Protein AF-A0A1W1D6Y3-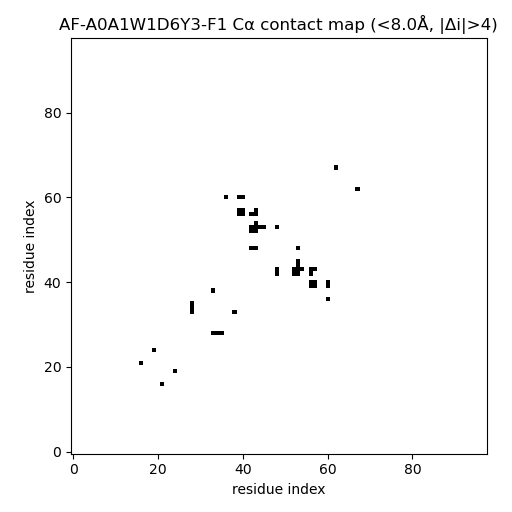F1 (afdb_monomer)

Radius of gyration: 33.09 Å; Cα contacts (8 Å, |Δi|>4): 27; chains: 1; bounding box: 82×39×97 Å

Organism: NCBI:txid652676

Structure (mmCIF, N/CA/C/O backbone):
data_AF-A0A1W1D6Y3-F1
#
_entry.id   AF-A0A1W1D6Y3-F1
#
loop_
_atom_site.group_PDB
_atom_site.id
_atom_site.type_symbol
_atom_site.label_atom_id
_atom_site.label_alt_id
_atom_site.label_comp_id
_atom_site.label_asym_id
_atom_site.label_entity_id
_atom_site.label_seq_id
_atom_site.pdbx_PDB_ins_code
_atom_site.Cartn_x
_atom_site.Cartn_y
_atom_site.Cartn_z
_atom_site.occupancy
_atom_site.B_iso_or_equiv
_atom_site.auth_seq_id
_atom_site.auth_comp_id
_atom_site.auth_asym_id
_atom_site.auth_atom_id
_atom_site.pdbx_PDB_model_num
ATOM 1 N N . MET A 1 1 ? 26.048 -10.819 43.469 1.00 58.44 1 MET A N 1
ATOM 2 C CA . MET A 1 1 ? 24.577 -10.997 43.433 1.00 58.44 1 MET A CA 1
ATOM 3 C C . MET A 1 1 ? 23.940 -9.631 43.235 1.00 58.44 1 MET A C 1
ATOM 5 O O . MET A 1 1 ? 24.322 -8.712 43.946 1.00 58.44 1 MET A O 1
ATOM 9 N N . PHE A 1 2 ? 23.035 -9.473 42.267 1.00 60.91 2 PHE A N 1
ATOM 10 C CA . PHE A 1 2 ? 22.279 -8.225 42.103 1.00 60.91 2 PHE A CA 1
ATOM 11 C C . PHE A 1 2 ? 21.247 -8.100 43.233 1.00 60.91 2 PHE A C 1
ATOM 13 O O . PHE A 1 2 ? 20.548 -9.067 43.524 1.00 60.91 2 PHE A O 1
ATOM 20 N N . GLN A 1 3 ? 21.179 -6.938 43.888 1.00 69.25 3 GLN A N 1
ATOM 21 C CA . GLN A 1 3 ? 20.220 -6.680 44.964 1.00 69.25 3 GLN A CA 1
ATOM 22 C C . GLN A 1 3 ? 18.834 -6.390 44.368 1.00 69.25 3 GLN A C 1
ATOM 24 O O . GLN A 1 3 ? 18.658 -5.468 43.569 1.00 69.25 3 GLN A O 1
ATOM 29 N N . THR A 1 4 ? 17.839 -7.192 44.737 1.00 69.69 4 THR A N 1
ATOM 30 C CA . THR A 1 4 ? 16.440 -7.006 44.340 1.00 69.69 4 THR A CA 1
ATOM 31 C C . THR A 1 4 ? 15.873 -5.795 45.085 1.00 69.69 4 THR A C 1
ATOM 33 O O . THR A 1 4 ? 15.773 -5.831 46.307 1.00 69.69 4 THR A O 1
ATOM 36 N N . GLY A 1 5 ? 15.512 -4.712 44.385 1.00 74.62 5 GLY A N 1
ATOM 37 C CA . GLY A 1 5 ? 14.938 -3.530 45.051 1.00 74.62 5 GLY A CA 1
ATOM 38 C C . GLY A 1 5 ? 15.017 -2.196 44.307 1.00 74.62 5 GLY A C 1
ATOM 39 O O . GLY A 1 5 ? 14.391 -1.232 44.740 1.00 74.62 5 GLY A O 1
ATOM 40 N N . HIS A 1 6 ? 15.733 -2.102 43.183 1.00 71.69 6 HIS A N 1
ATOM 41 C CA . HIS A 1 6 ? 15.749 -0.855 42.417 1.00 71.69 6 HIS A CA 1
ATOM 42 C C . HIS A 1 6 ? 14.391 -0.594 41.756 1.00 71.69 6 HIS A C 1
ATOM 44 O O . HIS A 1 6 ? 13.908 -1.384 40.939 1.00 71.69 6 HIS A O 1
ATOM 50 N N . SER A 1 7 ? 13.773 0.536 42.100 1.00 73.19 7 SER A N 1
ATOM 51 C CA . SER A 1 7 ? 12.592 1.031 41.404 1.00 73.19 7 SER A CA 1
ATOM 52 C C . SER A 1 7 ? 12.962 1.379 39.960 1.00 73.19 7 SER A C 1
ATOM 54 O O . SER A 1 7 ? 14.045 1.883 39.664 1.00 73.19 7 SER A O 1
ATOM 56 N N . LYS A 1 8 ? 12.069 1.068 39.019 1.00 75.62 8 LYS A N 1
ATOM 57 C CA . LYS A 1 8 ? 12.289 1.347 37.597 1.00 75.62 8 LYS A CA 1
ATOM 58 C C . LYS A 1 8 ? 12.324 2.867 37.380 1.00 75.62 8 LYS A C 1
ATOM 60 O O . LYS A 1 8 ? 11.275 3.500 37.352 1.00 75.62 8 LYS A O 1
ATOM 65 N N . VAL A 1 9 ? 13.517 3.437 37.199 1.00 80.69 9 VAL A N 1
ATOM 66 C CA . VAL A 1 9 ? 13.740 4.889 37.022 1.00 80.69 9 VAL A CA 1
ATOM 67 C C . VAL A 1 9 ? 13.570 5.388 35.577 1.00 80.69 9 VAL A C 1
ATOM 69 O O . VAL A 1 9 ? 13.816 6.554 35.292 1.00 80.69 9 VAL A O 1
ATOM 72 N N . GLY A 1 10 ? 13.138 4.533 34.642 1.00 80.38 10 GLY A N 1
ATOM 73 C CA . GLY A 1 10 ? 12.994 4.920 33.238 1.00 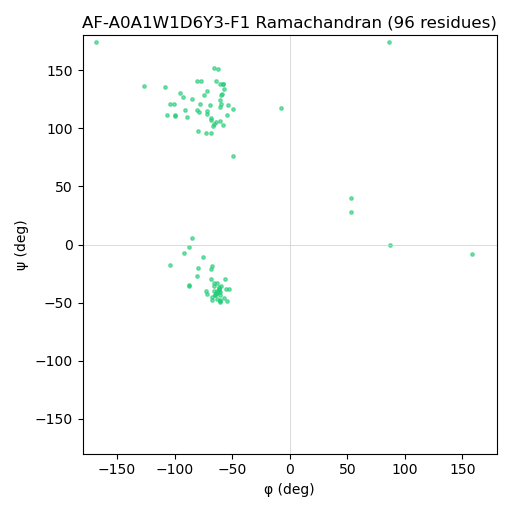80.38 10 GLY A CA 1
ATOM 74 C C . GLY A 1 10 ? 12.230 3.924 32.368 1.00 80.38 10 GLY A C 1
ATOM 75 O O . GLY A 1 10 ? 11.872 2.827 32.795 1.00 80.38 10 GLY A O 1
ATOM 76 N N . GLY A 1 11 ? 11.978 4.309 31.117 1.00 83.88 11 GLY A N 1
ATOM 77 C CA . GLY A 1 11 ? 11.226 3.520 30.138 1.00 83.88 11 GLY A CA 1
ATOM 78 C C . GLY A 1 11 ? 9.707 3.715 30.212 1.00 83.88 11 GLY A C 1
ATOM 79 O O . GLY A 1 11 ? 9.175 4.387 31.092 1.00 83.88 11 GLY A O 1
ATOM 80 N N . ARG A 1 12 ? 8.980 3.118 29.260 1.00 80.81 12 ARG A N 1
ATOM 81 C CA . ARG A 1 12 ? 7.512 3.234 29.192 1.00 80.81 12 ARG A CA 1
ATOM 82 C C . ARG A 1 12 ? 6.856 2.681 30.460 1.00 80.81 12 ARG A C 1
ATOM 84 O O . ARG A 1 12 ? 7.231 1.605 30.951 1.00 80.81 12 ARG A O 1
ATOM 91 N N . LYS A 1 13 ? 5.844 3.404 30.952 1.00 83.44 13 LYS A N 1
ATOM 92 C CA . LYS A 1 13 ? 4.976 2.948 32.041 1.00 83.44 13 LYS A CA 1
ATOM 93 C C . LYS A 1 13 ? 4.319 1.630 31.620 1.00 83.44 13 LYS A C 1
ATOM 95 O O . LYS A 1 13 ? 3.922 1.439 30.469 1.00 83.44 13 LYS A O 1
ATOM 100 N N . ARG A 1 14 ? 4.251 0.678 3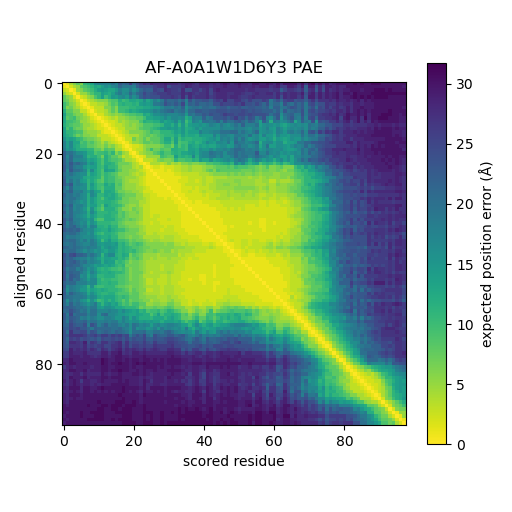2.550 1.00 79.44 14 ARG A N 1
ATOM 101 C CA . ARG A 1 14 ? 3.596 -0.611 32.301 1.00 79.44 14 ARG A CA 1
ATOM 102 C C . ARG A 1 14 ? 2.130 -0.345 31.938 1.00 79.44 14 ARG A C 1
ATOM 104 O O . ARG A 1 14 ? 1.459 0.400 32.643 1.00 79.44 14 ARG A O 1
ATOM 111 N N . GLY A 1 15 ? 1.669 -0.908 30.822 1.00 80.56 15 GLY A N 1
ATOM 112 C CA . GLY A 1 15 ? 0.319 -0.675 30.296 1.00 80.56 15 GLY A CA 1
ATOM 113 C C . GLY A 1 15 ? 0.171 0.540 29.371 1.00 80.56 15 GLY A C 1
ATOM 114 O O . GLY A 1 15 ? -0.921 0.755 28.852 1.00 80.56 15 GLY A O 1
ATOM 115 N N . THR A 1 16 ? 1.230 1.320 29.099 1.00 80.62 16 THR A N 1
ATOM 116 C CA . THR A 1 16 ? 1.163 2.351 28.050 1.00 80.62 16 THR A CA 1
ATOM 117 C C . THR A 1 16 ? 0.862 1.681 26.709 1.00 80.62 16 THR A C 1
ATOM 119 O O . THR A 1 16 ? 1.669 0.880 26.225 1.00 80.62 16 THR A O 1
ATOM 122 N N . LYS A 1 17 ? -0.279 2.027 26.097 1.00 75.81 17 LYS A N 1
ATOM 123 C CA . LYS A 1 17 ? -0.695 1.515 24.782 1.00 75.81 17 LYS A CA 1
ATOM 124 C C . LYS A 1 17 ? 0.358 1.828 23.721 1.00 75.81 17 LYS A C 1
ATOM 126 O O . LYS A 1 17 ? 0.952 2.912 23.718 1.00 75.81 17 LYS A O 1
ATOM 131 N N . ASN A 1 18 ? 0.639 0.873 22.840 1.00 74.06 18 ASN A N 1
ATOM 132 C CA . ASN A 1 18 ? 1.543 1.099 21.711 1.00 74.06 18 ASN A CA 1
ATOM 133 C C . ASN A 1 18 ? 0.957 2.187 20.799 1.00 74.06 18 ASN A C 1
ATOM 135 O O . ASN A 1 18 ? -0.256 2.348 20.727 1.00 74.06 18 ASN A O 1
ATOM 139 N N . LYS A 1 19 ? 1.804 2.954 20.099 1.00 69.94 19 LYS A N 1
ATOM 140 C CA . LYS A 1 19 ? 1.340 4.058 19.233 1.00 69.94 19 LYS A CA 1
ATOM 141 C C . LYS A 1 19 ? 0.315 3.573 18.196 1.00 69.94 19 LYS A C 1
ATOM 143 O O . LYS A 1 19 ? -0.689 4.239 17.977 1.00 69.94 19 LYS A O 1
ATOM 148 N N . LYS A 1 20 ? 0.531 2.366 17.656 1.00 70.94 20 LYS A N 1
ATOM 149 C CA . LYS A 1 20 ? -0.407 1.658 16.771 1.00 70.94 20 LYS A CA 1
ATOM 150 C C . LYS A 1 20 ? -1.800 1.504 17.402 1.00 70.94 20 LYS A C 1
ATOM 152 O O . LYS A 1 20 ? -2.785 1.871 16.784 1.00 70.94 20 LYS A O 1
ATOM 157 N N . THR A 1 21 ? -1.873 1.044 18.652 1.00 65.38 21 THR A N 1
ATOM 158 C CA . THR A 1 21 ? -3.135 0.854 19.392 1.00 65.38 21 THR A CA 1
ATOM 159 C C . THR A 1 21 ? -3.766 2.150 19.902 1.00 65.38 21 THR A C 1
ATOM 161 O O . THR A 1 21 ? -4.887 2.122 20.396 1.00 65.38 21 THR A O 1
ATOM 164 N N . LEU A 1 22 ? -3.054 3.277 19.841 1.00 63.22 22 LEU A N 1
ATOM 165 C CA . LEU A 1 22 ? -3.562 4.587 20.257 1.00 63.22 22 LEU A CA 1
ATOM 166 C C . LEU A 1 22 ? -4.291 5.291 19.108 1.00 63.22 22 LEU A C 1
ATOM 168 O O . LEU A 1 22 ? -5.277 5.975 19.345 1.00 63.22 22 LEU A O 1
ATOM 172 N N . LEU A 1 23 ? -3.816 5.096 17.875 1.00 70.00 23 LEU A N 1
ATOM 173 C CA . LEU A 1 23 ? -4.436 5.669 16.682 1.00 70.00 23 LEU A CA 1
ATOM 174 C C . LEU A 1 23 ? -5.654 4.869 16.202 1.00 70.00 23 LEU A C 1
ATOM 176 O O . LEU A 1 23 ? -6.526 5.461 15.578 1.00 70.00 23 LEU A O 1
ATOM 180 N N . GLY A 1 24 ? -5.719 3.557 16.483 1.00 78.44 24 GLY A N 1
ATOM 181 C CA . GLY A 1 24 ? -6.868 2.703 16.133 1.00 78.44 24 GLY A CA 1
ATOM 182 C C . GLY A 1 24 ? -7.257 2.785 14.654 1.00 78.44 24 GLY A C 1
ATOM 183 O O . GLY A 1 24 ? -8.428 2.681 14.305 1.00 78.44 24 GLY A O 1
ATOM 184 N N . THR A 1 25 ? -6.287 3.084 13.788 1.00 78.88 25 THR A N 1
ATOM 185 C CA . THR A 1 25 ? -6.527 3.385 12.375 1.00 78.88 25 THR A CA 1
ATOM 186 C C . THR A 1 25 ? -7.067 2.167 11.641 1.00 78.88 25 THR A C 1
ATOM 188 O O . THR A 1 25 ? -7.930 2.308 10.790 1.00 78.88 25 THR A O 1
ATOM 191 N N . ASP A 1 26 ? -6.604 0.977 12.011 1.00 80.50 26 ASP A N 1
ATOM 192 C CA . ASP A 1 26 ? -7.133 -0.299 11.538 1.00 80.50 26 ASP A CA 1
ATOM 193 C C . ASP A 1 26 ? -8.613 -0.476 11.899 1.00 80.50 26 ASP A C 1
ATOM 195 O O . ASP A 1 26 ? -9.425 -0.754 11.021 1.00 80.50 26 ASP A O 1
ATOM 199 N N . GLU A 1 27 ? -8.983 -0.241 13.160 1.00 86.94 27 GLU A N 1
ATOM 200 C CA . GLU A 1 27 ? -10.381 -0.312 13.602 1.00 86.94 27 GLU A CA 1
ATOM 201 C C . GLU A 1 27 ? -11.268 0.732 12.910 1.00 86.94 27 GLU A C 1
ATOM 203 O O . GLU A 1 27 ? -12.412 0.441 12.565 1.00 86.94 27 GLU A O 1
ATOM 208 N N . LEU A 1 28 ? -10.762 1.953 12.716 1.00 88.75 28 LEU A N 1
ATOM 209 C CA . LEU A 1 28 ? -11.500 3.028 12.056 1.00 88.75 28 LEU A CA 1
ATOM 210 C C . LEU A 1 28 ? -11.722 2.729 10.572 1.00 88.75 28 LEU A C 1
ATOM 212 O O . LEU A 1 28 ? -12.844 2.859 10.094 1.00 88.75 28 LEU A O 1
ATOM 216 N N . LEU A 1 29 ? -10.676 2.316 9.855 1.00 90.25 29 LEU A N 1
ATOM 217 C CA . LEU A 1 29 ? -10.771 1.958 8.440 1.00 90.25 29 LEU A CA 1
ATOM 218 C C . LEU A 1 29 ? -11.735 0.790 8.229 1.00 90.25 29 LEU A C 1
ATOM 220 O O . LEU A 1 29 ? -12.551 0.848 7.317 1.00 90.25 29 LEU A O 1
ATOM 224 N N . LEU A 1 30 ? -11.702 -0.212 9.113 1.00 89.12 30 LEU A N 1
ATOM 225 C CA . LEU A 1 30 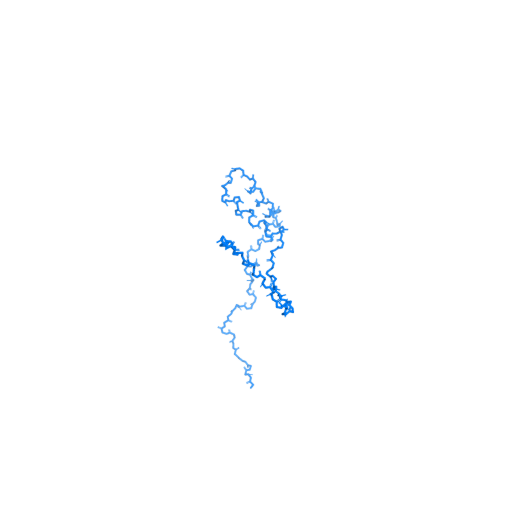? -12.633 -1.337 9.070 1.00 89.12 30 LEU A CA 1
ATOM 226 C C . LEU A 1 30 ? -14.082 -0.897 9.325 1.00 89.12 30 LEU A C 1
ATOM 228 O O . LEU A 1 30 ? -14.985 -1.325 8.617 1.00 89.12 30 LEU A O 1
ATOM 232 N N . LYS A 1 31 ? -14.320 -0.014 10.305 1.00 93.56 31 LYS A N 1
ATOM 233 C CA . LYS A 1 31 ? -15.661 0.539 10.582 1.00 93.56 31 LYS A CA 1
ATOM 234 C C . LYS A 1 31 ? -16.220 1.358 9.422 1.00 93.56 31 LYS A C 1
ATOM 236 O O . LYS A 1 31 ? -17.433 1.405 9.253 1.00 93.56 31 LYS A O 1
ATOM 241 N N . LEU A 1 32 ? -15.348 2.042 8.688 1.00 94.12 32 LEU A N 1
ATOM 242 C CA . LEU A 1 32 ? -15.716 2.858 7.534 1.00 94.12 32 LEU A CA 1
ATOM 243 C C . LEU A 1 32 ? -15.756 2.057 6.225 1.00 94.12 32 LEU A C 1
ATOM 245 O O . LEU A 1 32 ? -16.068 2.643 5.194 1.00 94.12 32 LEU A O 1
ATOM 249 N N . ASP A 1 33 ? -15.429 0.761 6.266 1.00 93.62 33 ASP A N 1
ATOM 250 C CA . ASP A 1 33 ? -15.302 -0.113 5.095 1.00 93.62 33 ASP A CA 1
ATOM 251 C C . ASP A 1 33 ? -14.359 0.464 4.020 1.00 93.62 33 ASP A C 1
ATOM 253 O O . ASP A 1 33 ? -14.618 0.446 2.819 1.00 93.62 33 ASP A O 1
ATOM 257 N N . ILE A 1 34 ? -13.248 1.058 4.470 1.00 93.69 34 ILE A N 1
ATOM 258 C CA . ILE A 1 34 ? -12.261 1.690 3.593 1.00 93.69 34 ILE A CA 1
ATOM 259 C C . ILE A 1 34 ? -11.086 0.745 3.392 1.00 93.69 34 ILE A C 1
ATOM 261 O O . ILE A 1 34 ? -10.354 0.445 4.336 1.00 93.69 34 ILE A O 1
ATOM 265 N N . ASN A 1 35 ? -10.831 0.385 2.134 1.00 92.69 35 ASN A N 1
ATOM 266 C CA . ASN A 1 35 ? -9.592 -0.255 1.715 1.00 92.69 35 ASN A CA 1
ATOM 267 C C . ASN A 1 35 ? -8.538 0.802 1.320 1.00 92.69 35 ASN A C 1
ATOM 269 O O . ASN A 1 35 ? -8.670 1.448 0.277 1.00 92.69 35 ASN A O 1
ATOM 273 N N . PRO A 1 36 ? -7.460 0.991 2.105 1.00 91.12 36 PRO A N 1
ATOM 274 C CA . PRO A 1 36 ? -6.456 2.011 1.809 1.00 91.12 36 PRO A CA 1
ATOM 275 C C . PRO A 1 36 ? -5.672 1.742 0.525 1.00 91.12 36 PRO A C 1
ATOM 277 O O . PRO A 1 36 ? -5.283 2.691 -0.147 1.00 91.12 36 PRO A O 1
ATOM 280 N N . ILE A 1 37 ? -5.431 0.470 0.184 1.00 92.25 37 ILE A N 1
ATOM 281 C CA . ILE A 1 37 ? -4.682 0.109 -1.027 1.00 92.25 37 ILE A CA 1
ATOM 282 C C . ILE A 1 37 ? -5.499 0.491 -2.259 1.00 92.25 37 ILE A C 1
ATOM 284 O O . ILE A 1 37 ? -4.977 1.133 -3.162 1.00 92.25 37 ILE A O 1
ATOM 288 N N . GLU A 1 38 ? -6.793 0.178 -2.254 1.00 93.94 38 GLU A N 1
ATOM 289 C CA . GLU A 1 38 ? -7.712 0.571 -3.325 1.00 93.94 38 GLU A CA 1
ATOM 290 C C . GLU A 1 38 ? -7.789 2.096 -3.473 1.00 93.94 38 GLU A C 1
ATOM 292 O O . GLU A 1 38 ? -7.696 2.624 -4.577 1.00 93.94 38 GLU A O 1
ATOM 297 N N . LYS A 1 39 ? -7.867 2.837 -2.359 1.00 94.38 39 LYS A N 1
ATOM 298 C CA . LYS A 1 39 ? -7.851 4.307 -2.406 1.00 94.38 39 LYS A CA 1
ATOM 299 C C . LYS A 1 39 ? -6.557 4.864 -3.000 1.00 94.38 39 LYS A C 1
ATOM 301 O O . LYS A 1 39 ? -6.622 5.856 -3.718 1.00 94.38 39 LYS A O 1
ATOM 306 N N . LEU A 1 40 ? -5.407 4.242 -2.730 1.00 95.06 40 LEU A N 1
ATOM 307 C CA . LEU A 1 40 ? -4.141 4.633 -3.355 1.00 95.06 40 LEU A CA 1
ATOM 308 C C . LEU A 1 40 ? -4.143 4.368 -4.862 1.00 95.06 40 LEU A C 1
ATOM 310 O O . LEU A 1 40 ? -3.663 5.221 -5.600 1.00 95.06 40 LEU A O 1
ATOM 314 N N . VAL A 1 41 ? -4.700 3.240 -5.318 1.00 95.12 41 VAL A N 1
ATOM 315 C CA . VAL A 1 41 ? -4.840 2.933 -6.755 1.00 95.12 41 VAL A CA 1
ATOM 316 C C . VAL A 1 41 ? -5.701 3.993 -7.440 1.00 95.12 41 VAL A C 1
ATOM 318 O O . VAL A 1 41 ? -5.259 4.592 -8.413 1.00 95.12 41 VAL A O 1
ATOM 321 N N . ASN A 1 42 ? -6.856 4.330 -6.861 1.00 95.81 42 ASN A N 1
ATOM 322 C CA . ASN A 1 42 ? -7.754 5.343 -7.424 1.00 95.81 42 ASN A CA 1
ATOM 323 C C . ASN A 1 42 ? -7.089 6.724 -7.555 1.00 95.81 42 ASN A C 1
ATOM 325 O O . ASN A 1 42 ? -7.369 7.460 -8.494 1.00 95.81 42 ASN A O 1
ATOM 329 N N . ILE A 1 43 ? -6.214 7.094 -6.614 1.00 95.25 43 ILE A N 1
ATOM 330 C CA . ILE A 1 43 ? -5.445 8.346 -6.699 1.00 95.25 43 ILE A CA 1
ATOM 331 C C . ILE A 1 43 ? -4.354 8.235 -7.768 1.00 95.25 43 ILE A C 1
ATOM 333 O O . ILE A 1 43 ? -4.107 9.194 -8.492 1.00 95.25 43 ILE A O 1
ATOM 337 N N . ALA A 1 44 ? -3.696 7.080 -7.864 1.00 94.81 44 ALA A N 1
ATOM 338 C CA . ALA A 1 44 ? -2.610 6.851 -8.806 1.00 94.81 44 ALA A CA 1
ATOM 339 C C . ALA A 1 44 ? -3.076 6.815 -10.270 1.00 94.81 44 ALA A C 1
ATOM 341 O O . ALA A 1 44 ? -2.302 7.170 -11.155 1.00 94.81 44 ALA A O 1
ATOM 342 N N . GLU A 1 45 ? -4.317 6.393 -10.509 1.00 94.94 45 GLU A N 1
ATOM 343 C CA . GLU A 1 45 ? -4.960 6.345 -11.829 1.00 94.94 45 GLU A CA 1
ATOM 344 C C . GLU A 1 45 ? -5.740 7.624 -12.167 1.00 94.94 45 GLU A C 1
ATOM 346 O O . GLU A 1 45 ? -6.212 7.774 -13.290 1.00 94.94 45 GLU A O 1
ATOM 351 N N . SER A 1 46 ? -5.892 8.551 -11.217 1.00 96.19 46 SER A N 1
ATOM 352 C CA . SER A 1 46 ? -6.617 9.800 -11.448 1.00 96.19 46 SER A CA 1
ATOM 353 C C . SER A 1 46 ? -5.802 10.779 -12.293 1.00 96.19 46 SER A C 1
ATOM 355 O O . SER A 1 46 ? -4.678 11.139 -11.931 1.00 96.19 46 SER A O 1
ATOM 357 N N . ASP A 1 47 ? -6.420 11.296 -13.355 1.00 94.62 47 ASP A N 1
ATOM 358 C CA . ASP A 1 47 ? -5.867 12.359 -14.205 1.00 94.62 47 ASP A CA 1
ATOM 359 C C . ASP A 1 47 ? -5.757 13.714 -13.480 1.00 94.62 47 ASP A C 1
ATOM 361 O O . ASP A 1 47 ? -5.022 14.602 -13.911 1.00 94.62 47 ASP A O 1
ATOM 365 N N . GLU A 1 48 ? -6.478 13.890 -12.366 1.00 95.75 48 GLU A N 1
ATOM 366 C CA . GLU A 1 48 ? -6.421 15.106 -11.543 1.00 95.75 48 GLU A CA 1
ATOM 367 C C . GLU A 1 48 ? -5.197 15.130 -10.616 1.00 95.75 48 GLU A C 1
ATOM 369 O O . GLU A 1 48 ? -4.805 16.190 -10.118 1.00 95.75 48 GLU A O 1
ATOM 374 N N . ALA A 1 49 ? -4.597 13.966 -10.353 1.00 94.25 49 ALA A N 1
ATOM 375 C CA . ALA A 1 49 ? -3.423 13.859 -9.503 1.00 94.25 49 ALA A CA 1
ATOM 376 C C . ALA A 1 49 ? -2.170 14.318 -10.256 1.00 94.25 49 ALA A C 1
ATOM 378 O O . ALA A 1 49 ? -1.966 14.011 -11.430 1.00 94.25 49 ALA A O 1
ATOM 379 N N . SER A 1 50 ? -1.276 15.024 -9.564 1.00 96.69 50 SER A N 1
ATOM 380 C CA . SER A 1 50 ? 0.013 15.363 -10.158 1.00 96.69 50 SER A CA 1
ATOM 381 C C . SER A 1 50 ? 0.841 14.100 -10.401 1.00 96.69 50 SER A C 1
ATOM 383 O O . SER A 1 50 ? 0.751 13.122 -9.655 1.00 96.69 50 SER A O 1
ATOM 385 N N . ILE A 1 51 ? 1.726 14.145 -11.398 1.00 95.88 51 ILE A N 1
ATOM 386 C CA . ILE A 1 51 ? 2.641 13.034 -11.705 1.00 95.88 51 ILE A CA 1
ATOM 387 C C . ILE A 1 51 ? 3.426 12.605 -10.452 1.00 95.88 51 ILE A C 1
ATOM 389 O O . ILE A 1 51 ? 3.613 11.417 -10.205 1.00 95.88 51 ILE A O 1
ATOM 393 N N . GLU A 1 52 ? 3.844 13.553 -9.607 1.00 96.75 52 GLU A N 1
ATOM 394 C CA . GLU A 1 52 ? 4.537 13.231 -8.356 1.00 96.75 52 GLU A CA 1
ATOM 395 C C . GLU A 1 52 ? 3.647 12.446 -7.378 1.00 96.75 52 GLU A C 1
ATOM 397 O O . GLU A 1 52 ? 4.106 11.488 -6.751 1.00 96.75 52 GLU A O 1
ATOM 402 N N . GLN A 1 53 ? 2.372 12.822 -7.249 1.00 95.44 53 GLN A N 1
ATOM 403 C CA . GLN A 1 53 ? 1.417 12.109 -6.399 1.00 95.44 53 GLN A CA 1
ATOM 404 C C . GLN A 1 53 ? 1.167 10.690 -6.912 1.00 95.44 53 GLN A C 1
ATOM 406 O O . GLN A 1 53 ? 1.187 9.750 -6.114 1.00 95.44 53 GLN A O 1
ATOM 411 N N . GLN A 1 54 ? 1.008 10.526 -8.227 1.00 96.31 54 GLN A N 1
ATOM 412 C CA . GLN A 1 54 ? 0.848 9.216 -8.855 1.00 96.31 54 GLN A CA 1
ATOM 413 C C . GLN A 1 54 ? 2.075 8.328 -8.600 1.00 96.31 54 GLN A C 1
ATOM 415 O O . GLN A 1 54 ? 1.933 7.205 -8.114 1.00 96.31 54 GLN A O 1
ATOM 420 N N . ILE A 1 55 ? 3.289 8.850 -8.824 1.00 96.00 55 ILE A N 1
ATOM 421 C CA . ILE A 1 55 ? 4.545 8.127 -8.561 1.00 96.00 55 ILE A CA 1
ATOM 422 C C . ILE A 1 55 ? 4.623 7.682 -7.097 1.00 96.00 55 ILE A C 1
ATOM 424 O O . ILE A 1 55 ? 4.947 6.526 -6.822 1.00 96.00 55 ILE A O 1
ATOM 428 N N . ARG A 1 56 ? 4.304 8.568 -6.145 1.00 96.12 56 ARG A N 1
ATOM 429 C CA . ARG A 1 56 ? 4.326 8.232 -4.711 1.00 96.12 56 ARG A CA 1
ATOM 430 C C . ARG A 1 56 ? 3.317 7.136 -4.363 1.00 96.12 56 ARG A C 1
ATOM 432 O O . ARG A 1 56 ? 3.66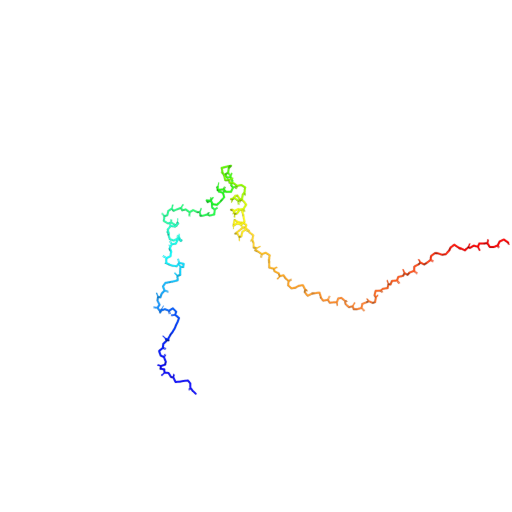0 6.227 -3.608 1.00 96.12 56 ARG A O 1
ATOM 439 N N . CYS A 1 57 ? 2.106 7.184 -4.918 1.00 95.88 57 CYS A N 1
ATOM 440 C CA . CYS A 1 57 ? 1.101 6.144 -4.691 1.00 95.88 57 CYS A CA 1
ATOM 441 C C . CYS A 1 57 ? 1.580 4.789 -5.231 1.00 95.88 57 CYS A C 1
ATOM 443 O O . CYS A 1 57 ? 1.571 3.800 -4.495 1.00 95.88 57 CYS A O 1
ATOM 445 N N . TRP A 1 58 ? 2.101 4.754 -6.461 1.00 94.94 58 TRP A N 1
ATOM 446 C CA . TRP A 1 58 ? 2.646 3.533 -7.060 1.00 94.94 58 TRP A CA 1
ATOM 447 C C . TRP A 1 58 ? 3.839 2.961 -6.285 1.00 94.94 58 TRP A C 1
ATOM 449 O O . TRP A 1 58 ? 3.926 1.746 -6.105 1.00 94.94 58 TRP A O 1
ATOM 459 N N . GLN A 1 59 ? 4.723 3.810 -5.749 1.00 93.44 59 GLN A N 1
ATOM 460 C CA . GLN A 1 59 ? 5.829 3.377 -4.886 1.00 93.44 59 GLN A CA 1
ATOM 461 C C . GLN A 1 59 ? 5.351 2.688 -3.601 1.00 93.44 59 GLN A C 1
ATOM 463 O O . GLN A 1 59 ? 5.981 1.727 -3.153 1.00 93.44 59 GLN A O 1
ATOM 468 N N . GLU A 1 60 ? 4.264 3.161 -2.986 1.00 92.94 60 GLU A N 1
ATOM 469 C CA . GLU A 1 60 ? 3.684 2.506 -1.809 1.00 92.94 60 GLU A CA 1
ATOM 470 C C . GLU A 1 60 ? 2.995 1.186 -2.177 1.00 92.94 60 GLU A C 1
ATOM 472 O O . GLU A 1 60 ? 3.221 0.183 -1.499 1.00 92.94 60 GLU A O 1
ATOM 477 N N . ILE A 1 61 ? 2.234 1.147 -3.277 1.00 93.19 61 ILE A N 1
ATOM 478 C CA . ILE A 1 61 ? 1.550 -0.064 -3.768 1.00 93.19 61 ILE A CA 1
ATOM 479 C C . ILE A 1 61 ? 2.559 -1.171 -4.119 1.00 93.19 61 ILE A C 1
ATOM 481 O O . ILE A 1 61 ? 2.352 -2.339 -3.775 1.00 93.19 61 ILE A O 1
ATOM 485 N N . ALA A 1 62 ? 3.693 -0.816 -4.733 1.00 90.62 62 ALA A N 1
ATOM 486 C CA . ALA A 1 62 ? 4.751 -1.755 -5.117 1.00 90.62 62 ALA A CA 1
ATOM 487 C C . ALA A 1 62 ? 5.286 -2.594 -3.937 1.00 90.62 62 ALA A C 1
ATOM 489 O O . ALA A 1 62 ? 5.686 -3.744 -4.115 1.00 90.62 62 ALA A O 1
ATOM 490 N N . LYS A 1 63 ? 5.254 -2.054 -2.709 1.00 88.56 63 LYS A N 1
ATOM 491 C CA . LYS A 1 63 ? 5.729 -2.751 -1.497 1.00 88.56 63 LYS A CA 1
ATOM 492 C C . LYS A 1 63 ? 4.856 -3.941 -1.097 1.00 88.56 63 LYS A C 1
ATOM 494 O O . LYS A 1 63 ? 5.322 -4.785 -0.334 1.00 88.56 63 LYS A O 1
ATOM 499 N N . TYR A 1 64 ? 3.605 -3.970 -1.556 1.00 86.25 64 TYR A N 1
ATOM 500 C CA . TYR A 1 64 ? 2.626 -5.006 -1.222 1.00 86.25 64 TYR A CA 1
ATOM 501 C C . TYR A 1 64 ? 2.407 -6.010 -2.355 1.00 86.25 64 TYR A C 1
ATOM 503 O O . TYR A 1 64 ? 1.897 -7.097 -2.104 1.00 86.25 64 TYR A O 1
ATOM 511 N N . THR A 1 65 ? 2.795 -5.668 -3.584 1.00 82.44 65 THR A N 1
ATOM 512 C CA . THR A 1 65 ? 2.689 -6.553 -4.754 1.00 82.44 65 THR A CA 1
ATOM 513 C C . THR A 1 65 ? 3.909 -7.450 -4.912 1.00 82.44 65 THR A C 1
ATOM 515 O O . THR A 1 65 ? 3.756 -8.614 -5.272 1.00 82.44 65 THR A O 1
ATOM 518 N N . TYR A 1 66 ? 5.106 -6.952 -4.587 1.00 77.69 66 TYR A N 1
ATOM 519 C CA . TYR A 1 66 ? 6.338 -7.723 -4.727 1.00 77.69 66 TYR A CA 1
ATOM 520 C C . TYR A 1 66 ? 7.145 -7.758 -3.426 1.00 77.69 66 TYR A C 1
ATOM 522 O O . TYR A 1 66 ? 7.342 -6.720 -2.783 1.00 77.69 66 TYR A O 1
ATOM 530 N N . PRO A 1 67 ? 7.676 -8.932 -3.033 1.00 77.44 67 PRO A N 1
ATOM 531 C CA . PRO A 1 67 ? 8.675 -9.003 -1.981 1.00 77.44 67 PRO A CA 1
ATOM 532 C C . PRO A 1 67 ? 9.873 -8.135 -2.362 1.00 77.44 67 PRO A C 1
ATOM 534 O O . PRO A 1 67 ? 10.383 -8.219 -3.480 1.00 77.44 67 PRO A O 1
ATOM 537 N N . LYS A 1 68 ? 10.360 -7.318 -1.425 1.00 78.62 68 LYS A N 1
ATOM 538 C CA . LYS A 1 68 ? 11.616 -6.596 -1.643 1.00 78.62 68 LYS A CA 1
ATOM 539 C C . LYS A 1 68 ? 12.727 -7.610 -1.893 1.00 78.62 68 LYS A C 1
ATOM 541 O O . LYS A 1 68 ? 12.899 -8.530 -1.090 1.00 78.62 68 LYS A O 1
ATOM 546 N N . LEU A 1 69 ? 13.479 -7.410 -2.975 1.00 75.50 69 LEU A N 1
ATOM 547 C CA . LEU A 1 69 ? 14.690 -8.177 -3.236 1.00 75.50 69 LEU A CA 1
ATOM 548 C C . LEU A 1 69 ? 15.591 -8.068 -2.006 1.00 75.50 69 LEU A C 1
ATOM 550 O O . LEU A 1 69 ? 15.942 -6.971 -1.564 1.00 75.50 69 LEU A O 1
ATOM 554 N N . LYS A 1 70 ? 15.899 -9.216 -1.407 1.00 73.31 70 LYS A N 1
ATOM 555 C CA . LYS A 1 70 ? 16.896 -9.296 -0.346 1.00 73.31 70 LYS A CA 1
ATOM 556 C C . LYS A 1 70 ? 18.263 -9.325 -1.011 1.00 73.31 70 LYS A C 1
ATOM 558 O O . LYS A 1 70 ? 18.431 -9.988 -2.031 1.00 73.31 70 LYS A O 1
ATOM 563 N N . SER A 1 71 ? 19.232 -8.633 -0.427 1.00 74.62 71 SER A N 1
ATOM 564 C CA . SER A 1 71 ? 20.630 -8.836 -0.787 1.00 74.62 71 SER A CA 1
ATOM 565 C C . SER A 1 71 ? 20.988 -10.295 -0.510 1.00 74.62 71 SER A C 1
ATOM 567 O O . SER A 1 71 ? 20.846 -10.756 0.624 1.00 74.62 71 SER A O 1
ATOM 569 N N . GLN A 1 72 ? 21.411 -11.021 -1.538 1.00 72.31 72 GLN A N 1
ATOM 570 C CA . GLN A 1 72 ? 22.009 -12.336 -1.376 1.00 72.31 72 GLN A CA 1
ATOM 571 C C . GLN A 1 72 ? 23.520 -12.142 -1.281 1.00 72.31 72 GLN A C 1
ATOM 573 O O . GLN A 1 72 ? 24.107 -11.476 -2.132 1.00 72.31 72 GLN A O 1
ATOM 578 N N . GLU A 1 73 ? 24.144 -12.686 -0.238 1.00 72.88 73 GLU A N 1
ATOM 579 C CA . GLU A 1 73 ? 25.600 -12.803 -0.203 1.00 72.88 73 GLU A CA 1
ATOM 580 C C . GLU A 1 73 ? 25.997 -13.829 -1.264 1.00 72.88 73 GLU A C 1
ATOM 582 O O . GLU A 1 73 ? 25.687 -15.016 -1.151 1.00 72.88 73 GLU A O 1
ATOM 587 N N . ILE A 1 74 ? 26.606 -13.348 -2.347 1.00 71.19 74 ILE A N 1
ATOM 588 C CA . ILE A 1 74 ? 27.164 -14.208 -3.383 1.00 71.19 74 ILE A CA 1
ATOM 589 C C . ILE A 1 74 ? 28.505 -14.689 -2.841 1.00 71.19 74 ILE A C 1
ATOM 591 O O . ILE A 1 74 ? 29.505 -13.975 -2.906 1.00 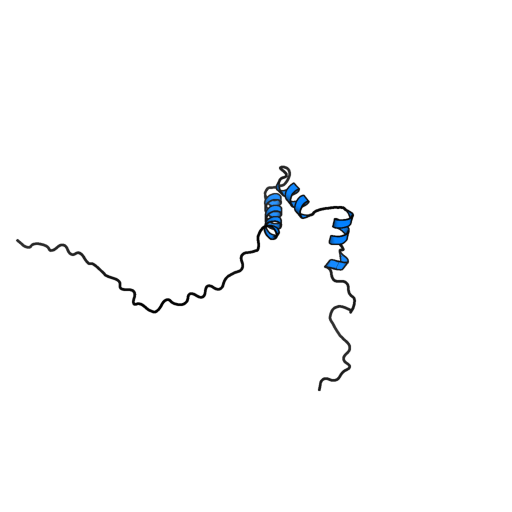71.19 74 ILE A O 1
ATOM 595 N N . TYR A 1 75 ? 28.515 -15.889 -2.275 1.00 66.38 75 TYR A N 1
ATOM 596 C CA . TYR A 1 75 ? 29.757 -16.616 -2.071 1.00 66.38 75 TYR A CA 1
ATOM 597 C C . TYR A 1 75 ? 30.196 -17.097 -3.450 1.00 66.38 75 TYR A C 1
ATOM 599 O O . TYR A 1 75 ? 29.692 -18.093 -3.962 1.00 66.38 75 TYR A O 1
ATOM 607 N N . VAL A 1 76 ? 31.075 -16.328 -4.092 1.00 67.94 76 VAL A N 1
ATOM 608 C CA . VAL A 1 76 ? 31.862 -16.848 -5.206 1.00 67.94 76 VAL A CA 1
ATOM 609 C C . VAL A 1 76 ? 32.807 -17.852 -4.562 1.00 67.94 76 VAL A C 1
ATOM 611 O O . VAL A 1 76 ? 33.816 -17.462 -3.975 1.00 67.94 76 VAL A O 1
ATOM 614 N N . GLU A 1 77 ? 32.436 -19.133 -4.573 1.00 64.25 77 GLU A N 1
ATOM 615 C CA . GLU A 1 77 ? 33.433 -20.186 -4.424 1.00 64.25 77 GLU A CA 1
ATOM 616 C C . GLU A 1 77 ? 34.451 -19.899 -5.523 1.00 64.25 77 GLU A C 1
ATOM 618 O O . GLU A 1 77 ? 34.102 -19.880 -6.701 1.00 64.25 77 GLU A O 1
ATOM 623 N N . SER A 1 78 ? 35.661 -19.496 -5.134 1.00 62.41 78 SER A N 1
ATOM 624 C CA . SER A 1 78 ? 36.742 -19.276 -6.079 1.00 62.41 78 SER A CA 1
ATOM 625 C C . SER A 1 78 ? 36.934 -20.597 -6.801 1.00 62.41 78 SER A C 1
ATOM 627 O O . SER A 1 78 ? 37.473 -21.538 -6.208 1.00 62.41 78 SER A O 1
ATOM 629 N N . ASP A 1 79 ? 36.427 -20.682 -8.030 1.00 58.44 79 ASP A N 1
ATOM 630 C CA . ASP A 1 79 ? 36.710 -21.793 -8.914 1.00 58.44 79 ASP A CA 1
ATOM 631 C C . ASP A 1 79 ? 38.225 -21.956 -8.903 1.00 58.44 79 ASP A C 1
ATOM 633 O O . ASP A 1 79 ? 38.967 -21.017 -9.197 1.00 58.44 79 ASP A O 1
ATOM 637 N N . ILE A 1 80 ? 38.628 -23.123 -8.404 1.00 61.97 80 ILE A N 1
ATOM 638 C CA . ILE A 1 80 ? 39.949 -23.742 -8.417 1.00 61.97 80 ILE A CA 1
ATOM 639 C C . ILE A 1 80 ? 40.908 -22.935 -9.289 1.00 61.97 80 ILE A C 1
ATOM 641 O O . ILE A 1 80 ? 40.657 -22.840 -10.487 1.00 61.97 80 ILE A O 1
ATOM 645 N N . GLU A 1 81 ? 41.974 -22.390 -8.689 1.00 62.09 81 GLU A N 1
ATOM 646 C CA . GLU A 1 81 ? 43.060 -21.631 -9.329 1.00 62.09 81 GLU A CA 1
ATOM 647 C C . GLU A 1 81 ? 43.627 -22.369 -10.558 1.00 62.09 81 GLU A C 1
ATOM 649 O O . GLU A 1 81 ? 44.688 -22.990 -10.515 1.00 62.09 81 GLU A O 1
ATOM 654 N N . GLN A 1 82 ? 42.913 -22.349 -11.677 1.00 65.88 82 GLN A N 1
ATOM 655 C CA . GLN A 1 82 ? 43.448 -22.760 -12.956 1.00 65.88 82 GLN A CA 1
ATOM 656 C C . GLN A 1 82 ? 44.161 -21.535 -13.515 1.00 65.88 82 GLN A C 1
ATOM 658 O O . GLN A 1 82 ? 43.566 -20.454 -13.570 1.00 65.88 82 GLN A O 1
ATOM 663 N N . PRO A 1 83 ? 45.446 -21.655 -13.878 1.00 74.12 83 PRO A N 1
ATOM 664 C CA . PRO A 1 83 ? 46.194 -20.517 -14.371 1.00 74.12 83 PRO A CA 1
ATOM 665 C C . PRO A 1 83 ? 45.523 -19.995 -15.640 1.00 74.12 83 PRO A C 1
ATOM 667 O O . PRO A 1 83 ? 45.330 -20.735 -16.604 1.00 74.12 83 PRO A O 1
ATOM 670 N N . THR A 1 84 ? 45.178 -18.710 -15.644 1.00 75.25 84 THR A N 1
ATOM 671 C CA . THR A 1 84 ? 44.707 -18.024 -16.846 1.00 75.25 84 THR A CA 1
ATOM 672 C C . THR A 1 84 ? 45.842 -18.015 -17.869 1.00 75.25 84 THR A C 1
ATOM 674 O O . THR A 1 84 ? 46.815 -17.276 -17.717 1.00 75.25 84 THR A O 1
ATOM 677 N N . VAL A 1 85 ? 45.745 -18.855 -18.901 1.00 79.62 85 VAL A N 1
ATOM 678 C CA . VAL A 1 85 ? 46.718 -18.888 -19.999 1.00 79.62 85 VAL A CA 1
ATOM 679 C C . VAL A 1 85 ? 46.392 -17.752 -20.965 1.00 79.62 85 VAL A C 1
ATOM 681 O O . VAL A 1 85 ? 45.322 -17.731 -21.568 1.00 79.62 85 VAL A O 1
ATOM 684 N N . ILE A 1 86 ? 47.312 -16.797 -21.096 1.00 82.25 86 ILE A N 1
ATOM 685 C CA . ILE A 1 86 ? 47.219 -15.695 -22.057 1.00 82.25 86 ILE A CA 1
ATOM 686 C C . ILE A 1 86 ? 48.219 -15.980 -23.177 1.00 82.25 86 ILE A C 1
ATOM 688 O O . ILE A 1 86 ? 49.427 -15.945 -22.951 1.00 82.25 86 ILE A O 1
ATOM 692 N N . GLU A 1 87 ? 47.721 -16.273 -24.377 1.00 80.56 87 GLU A N 1
ATOM 693 C CA . GLU A 1 87 ? 48.549 -16.478 -25.567 1.00 80.56 87 GLU A CA 1
ATOM 694 C C . GLU A 1 87 ? 48.731 -15.144 -26.302 1.00 80.56 87 GLU A C 1
ATOM 696 O O . GLU A 1 87 ? 47.770 -14.532 -26.769 1.00 80.56 87 GLU A O 1
ATOM 701 N N . ILE A 1 88 ? 49.974 -14.663 -26.363 1.00 81.06 88 ILE A N 1
ATOM 702 C CA . ILE A 1 88 ? 50.332 -13.425 -27.058 1.00 8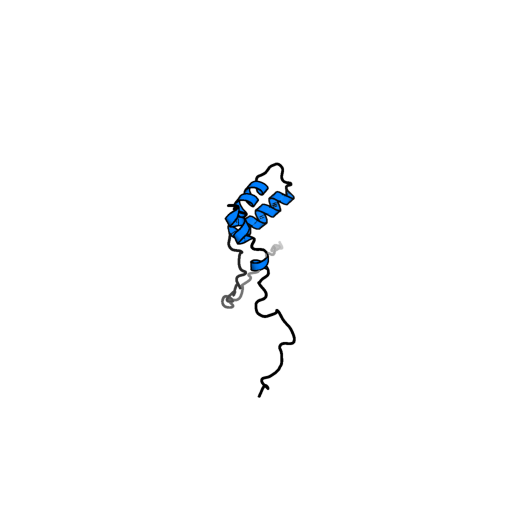1.06 88 ILE A CA 1
ATOM 703 C C . ILE A 1 88 ? 50.913 -13.811 -28.415 1.00 81.06 88 ILE A C 1
ATOM 705 O O . ILE A 1 88 ? 52.015 -14.351 -28.486 1.00 81.06 88 ILE A O 1
ATOM 709 N N . VAL A 1 89 ? 50.185 -13.512 -29.491 1.00 77.56 89 VAL A N 1
ATOM 710 C CA . VAL A 1 89 ? 50.660 -13.711 -30.865 1.00 77.56 89 VAL A CA 1
ATOM 711 C C . VAL A 1 89 ? 51.142 -12.371 -31.412 1.00 77.56 89 VAL A C 1
ATOM 713 O O . VAL A 1 89 ? 50.348 -11.453 -31.616 1.00 77.56 89 VAL A O 1
ATOM 716 N N . ALA A 1 90 ? 52.453 -12.253 -31.622 1.00 76.62 90 ALA A N 1
ATOM 717 C CA . ALA A 1 90 ? 53.066 -11.109 -32.284 1.00 76.62 90 ALA A CA 1
ATOM 718 C C . ALA A 1 90 ? 53.265 -11.426 -33.771 1.00 76.62 90 ALA A C 1
ATOM 720 O O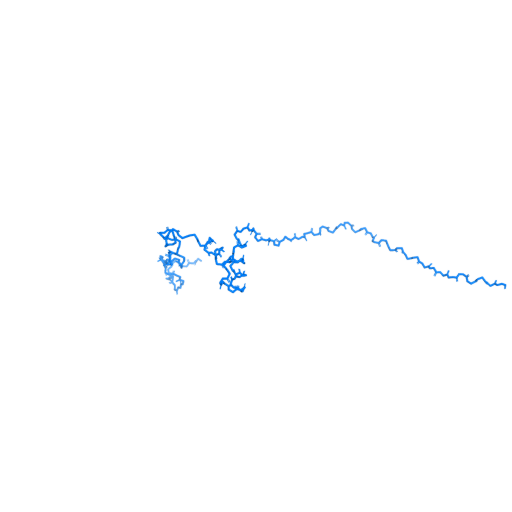 . ALA A 1 90 ? 53.828 -12.465 -34.109 1.00 76.62 90 ALA A O 1
ATOM 721 N N . TYR A 1 91 ? 52.828 -10.522 -34.645 1.00 75.19 91 TYR A N 1
ATOM 722 C CA . TYR A 1 91 ? 53.115 -10.577 -36.076 1.00 75.19 91 TYR A CA 1
ATOM 723 C C . TYR A 1 91 ? 54.189 -9.535 -36.390 1.00 75.19 91 TYR A C 1
ATOM 725 O O . TYR A 1 91 ? 53.996 -8.352 -36.108 1.00 75.19 91 TYR A O 1
ATOM 733 N N . GLY A 1 92 ? 55.318 -9.984 -36.934 1.00 72.06 92 GLY A N 1
ATOM 734 C CA . GLY A 1 92 ? 56.317 -9.135 -37.575 1.00 72.06 92 GLY A CA 1
ATOM 735 C C . GLY A 1 92 ? 56.262 -9.369 -39.080 1.00 72.06 92 GLY A C 1
ATOM 736 O O . GLY A 1 92 ? 56.136 -10.512 -39.513 1.00 72.06 92 GLY A O 1
ATOM 737 N N . GLU A 1 93 ? 56.300 -8.299 -39.868 1.00 69.25 93 GLU A N 1
ATOM 738 C CA . GLU A 1 93 ? 56.543 -8.411 -41.305 1.00 69.25 93 GLU A CA 1
ATOM 739 C C . GLU A 1 93 ? 58.018 -8.783 -41.485 1.00 69.25 93 GLU A C 1
ATOM 741 O O . GLU A 1 93 ? 58.905 -7.999 -41.148 1.00 69.25 93 GLU A O 1
ATOM 746 N N . ASP A 1 94 ? 58.282 -10.001 -41.959 1.00 65.19 94 ASP A N 1
ATOM 747 C CA . ASP A 1 94 ? 59.623 -10.393 -42.376 1.00 65.19 94 ASP A CA 1
ATOM 748 C C . ASP A 1 94 ? 59.981 -9.566 -43.621 1.00 65.19 94 ASP A C 1
ATOM 750 O O . ASP A 1 94 ? 59.508 -9.845 -44.726 1.00 65.19 94 ASP A O 1
ATOM 754 N N . GLU A 1 95 ? 60.792 -8.517 -43.453 1.00 61.78 95 GLU A N 1
ATOM 755 C CA . GLU A 1 95 ? 61.429 -7.839 -44.581 1.00 61.78 95 GLU A CA 1
ATOM 756 C C . GLU A 1 95 ? 62.323 -8.852 -45.311 1.00 61.78 95 GLU A C 1
ATOM 758 O O . GLU A 1 95 ? 63.390 -9.246 -44.835 1.00 61.78 95 GLU A O 1
ATOM 763 N N . ILE A 1 96 ? 61.865 -9.291 -46.485 1.00 57.84 96 ILE A N 1
ATOM 764 C CA . ILE A 1 96 ? 62.670 -10.053 -47.437 1.00 57.84 96 ILE A CA 1
ATOM 765 C C . ILE A 1 96 ? 63.730 -9.091 -47.982 1.00 57.84 96 ILE A C 1
ATOM 767 O O . ILE A 1 96 ? 63.419 -8.193 -48.762 1.00 57.84 96 ILE A O 1
ATOM 771 N N . ILE A 1 97 ? 64.977 -9.268 -47.553 1.00 56.84 97 ILE A N 1
ATOM 772 C CA . ILE A 1 97 ? 66.133 -8.594 -48.149 1.00 56.84 97 ILE A CA 1
ATOM 773 C C . ILE A 1 97 ? 66.484 -9.356 -49.439 1.00 56.84 97 ILE A C 1
ATOM 775 O O . ILE A 1 97 ? 66.847 -10.532 -49.366 1.00 56.84 97 ILE A O 1
ATOM 779 N N . GLU A 1 98 ? 66.315 -8.695 -50.592 1.00 53.38 98 GLU A N 1
ATOM 780 C CA . GLU A 1 98 ? 66.763 -9.149 -51.928 1.00 53.38 98 GLU A CA 1
ATOM 781 C C . GLU A 1 98 ? 68.286 -9.335 -52.027 1.00 53.38 98 GLU A C 1
ATOM 783 O O . GLU A 1 98 ? 69.040 -8.500 -51.470 1.00 53.38 98 GLU A O 1
#

Mean predicted aligned error: 16.37 Å

Secondary structure (DSSP, 8-state):
---TT----SSPPTTPPPHHHHH-HHHHHHHTT--HHHHHHHHHT-TTS-HHHHHHHHHHHHHHHSPPPPPP--------------------------

Nearest PDB structures (foldseek):
  6ywy-assembly1_NN  TM=4.830E-01  e=2.031E+00  Neurospora crassa
  6uxw-assembly1_A  TM=4.673E-01  e=5.593E+00  Saccharomyces cerevisiae S288C

pLDDT: mean 80.51, std 12.12, range [53.38, 96.75]

Solvent-accessible surface area (backbone atoms only — not comparable to full-atom values): 6833 Å² total; per-residue (Å²): 134,86,79,90,77,78,74,84,90,69,79,83,62,89,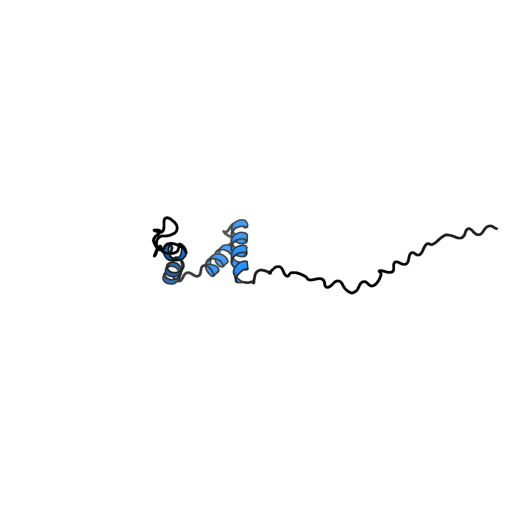84,64,72,52,73,71,72,68,66,40,55,70,62,50,31,60,75,67,72,53,57,68,68,60,54,36,49,57,47,39,73,35,86,87,42,51,71,68,56,21,52,53,33,49,59,59,52,48,66,77,76,42,83,77,85,70,90,72,86,79,78,75,74,75,74,72,92,65,82,84,84,80,87,83,86,82,87,76,86,79,79,80,81,129

Sequence (98 aa):
MFQTGHSKVGGRKRGTKNKKTLLGTDELLLKLDINPIEKLVNIAESDEASIEQQIRCWQEIAKYTYPKLKSQEIYVESDIEQPTVIEIVAYGEDEIIE

Foldseek 3Di:
DDDPDDDDPDDDDPPDDDPCRVVCVVVVCVVVVHDVLVVLVVLLPDPPHDPVSNVVSVVVNVVVPDPPDDDDDPPPPPPPPDDDDDDDDDDDDPPDDD